Protein AF-A0A4R5AZK0-F1 (afdb_monomer)

Structure (mmCIF, N/CA/C/O backbone):
data_AF-A0A4R5AZK0-F1
#
_entry.id   AF-A0A4R5AZK0-F1
#
loop_
_atom_site.group_PDB
_atom_site.id
_atom_site.type_symbol
_atom_site.label_atom_id
_atom_site.label_alt_id
_atom_site.label_comp_id
_atom_site.label_asym_id
_atom_site.label_entity_id
_atom_site.label_seq_id
_atom_site.pdbx_PDB_ins_code
_atom_site.Cartn_x
_atom_site.Cartn_y
_atom_site.Cartn_z
_atom_site.occupancy
_atom_site.B_iso_or_equiv
_atom_site.auth_seq_id
_atom_site.auth_comp_id
_atom_site.auth_asym_id
_atom_site.auth_atom_id
_atom_site.pdbx_PDB_model_num
ATOM 1 N N . MET A 1 1 ? -2.141 21.010 14.449 1.00 51.16 1 MET A N 1
ATOM 2 C CA . MET A 1 1 ? -3.439 20.486 13.967 1.00 51.16 1 MET A CA 1
ATOM 3 C C . MET A 1 1 ? -3.299 18.981 13.951 1.00 51.16 1 MET A C 1
ATOM 5 O O . MET A 1 1 ? -2.245 18.539 13.525 1.00 51.16 1 MET A O 1
ATOM 9 N N . ALA A 1 2 ? -4.278 18.225 14.452 1.00 62.31 2 ALA A N 1
ATOM 10 C CA . ALA A 1 2 ? -4.243 16.773 14.290 1.00 62.31 2 ALA A CA 1
ATOM 11 C C . ALA A 1 2 ? -4.367 16.468 12.795 1.00 62.31 2 ALA A C 1
ATOM 13 O O . ALA A 1 2 ? -5.303 16.953 12.153 1.00 62.31 2 ALA A O 1
ATOM 14 N N . THR A 1 3 ? -3.393 15.762 12.239 1.00 82.00 3 THR A N 1
ATOM 15 C CA . THR A 1 3 ? -3.417 15.352 10.841 1.00 82.00 3 THR A CA 1
ATOM 16 C C . THR A 1 3 ? -4.199 14.059 10.705 1.00 82.00 3 THR A C 1
ATOM 18 O O . THR A 1 3 ? -4.274 13.239 11.622 1.00 82.00 3 THR A O 1
ATOM 21 N N . THR A 1 4 ? -4.888 13.933 9.578 1.00 89.31 4 THR A N 1
ATOM 22 C CA . THR A 1 4 ? -5.738 12.784 9.285 1.00 89.31 4 THR A CA 1
ATOM 23 C C . THR A 1 4 ? -5.236 12.089 8.039 1.00 89.31 4 THR A C 1
ATOM 25 O O . THR A 1 4 ? -4.885 12.765 7.073 1.00 89.31 4 THR A O 1
ATOM 28 N N . ALA A 1 5 ? -5.288 10.765 8.039 1.00 90.38 5 ALA A N 1
ATOM 29 C CA . ALA A 1 5 ? -4.928 9.925 6.910 1.00 90.38 5 ALA A CA 1
ATOM 30 C C . ALA A 1 5 ? -6.137 9.113 6.414 1.00 90.38 5 ALA A C 1
ATOM 32 O O . ALA A 1 5 ? -7.093 8.896 7.175 1.00 90.38 5 ALA A O 1
ATOM 33 N N . PRO A 1 6 ? -6.110 8.640 5.155 1.00 94.44 6 PRO A N 1
ATOM 34 C CA . PRO A 1 6 ? -7.103 7.708 4.638 1.00 9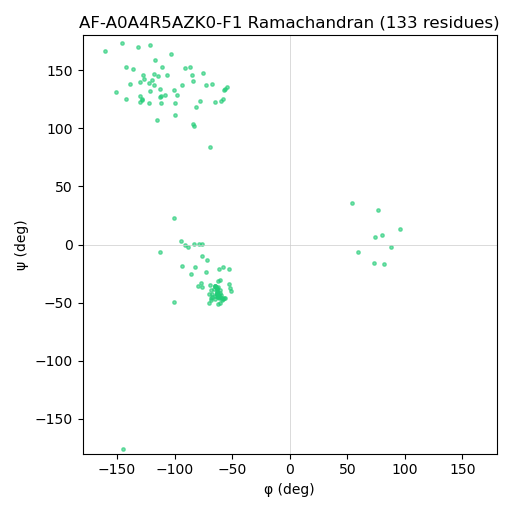4.44 6 PRO A CA 1
ATOM 35 C C . PRO A 1 6 ? -7.170 6.425 5.479 1.00 94.44 6 PRO A C 1
ATOM 37 O O . PRO A 1 6 ? -6.145 5.816 5.793 1.00 94.44 6 PRO A O 1
ATOM 40 N N . TYR A 1 7 ? -8.387 6.005 5.822 1.00 95.44 7 TYR A N 1
ATOM 41 C CA . TYR A 1 7 ? -8.665 4.765 6.547 1.00 95.44 7 TYR A CA 1
ATOM 42 C C . TYR A 1 7 ? -9.715 3.942 5.798 1.00 95.44 7 TYR A C 1
ATOM 44 O O . TYR A 1 7 ? -10.802 4.446 5.502 1.00 95.44 7 TYR A O 1
ATOM 52 N N . TYR A 1 8 ? -9.389 2.686 5.499 1.00 96.56 8 TYR A N 1
ATOM 53 C CA . TYR A 1 8 ? -10.248 1.750 4.780 1.00 96.56 8 TYR A CA 1
ATOM 54 C C . TYR A 1 8 ? -10.710 0.615 5.696 1.00 96.56 8 TYR A C 1
ATOM 56 O O . TYR A 1 8 ? -9.891 -0.040 6.354 1.00 96.56 8 TYR A O 1
ATOM 64 N N . ALA A 1 9 ? -12.019 0.390 5.744 1.00 96.00 9 ALA A N 1
ATOM 65 C CA . ALA A 1 9 ? -12.628 -0.659 6.551 1.00 96.00 9 ALA A CA 1
ATOM 66 C C . ALA A 1 9 ? -13.924 -1.148 5.907 1.00 96.00 9 ALA A C 1
ATOM 68 O O . ALA A 1 9 ? -14.775 -0.332 5.552 1.00 96.00 9 ALA A O 1
ATOM 69 N N . ASP A 1 10 ? -14.077 -2.465 5.785 1.00 94.62 10 ASP A N 1
ATOM 70 C CA . ASP A 1 10 ? -15.305 -3.129 5.339 1.00 94.62 10 ASP A CA 1
ATOM 71 C C . ASP A 1 10 ? -15.823 -2.595 3.985 1.00 94.62 10 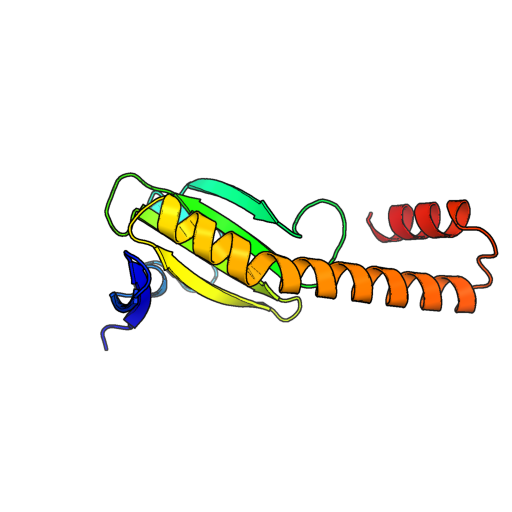ASP A C 1
ATOM 73 O O . ASP A 1 10 ? -17.026 -2.492 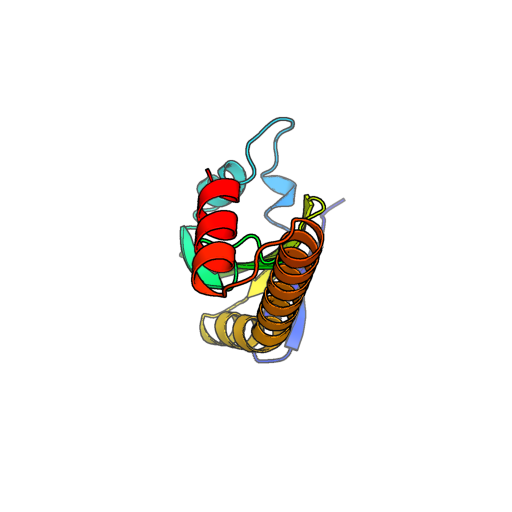3.744 1.00 94.62 10 ASP A O 1
ATOM 77 N N . GLY A 1 11 ? -14.904 -2.241 3.080 1.00 93.00 11 GLY A N 1
ATOM 78 C CA . GLY A 1 11 ? -15.237 -1.713 1.754 1.00 93.00 11 GLY A CA 1
ATOM 79 C C . GLY A 1 11 ? -15.438 -0.192 1.679 1.00 93.00 11 GLY A C 1
ATOM 80 O O . GLY A 1 11 ? -15.672 0.342 0.592 1.00 93.00 11 GLY A O 1
ATOM 81 N N . GLU A 1 12 ? -15.345 0.522 2.802 1.00 96.00 12 GLU A N 1
ATOM 82 C CA . GLU A 1 12 ? -15.648 1.951 2.892 1.00 96.00 12 GLU A CA 1
ATOM 83 C C . GLU A 1 12 ? -14.419 2.803 3.228 1.00 96.00 12 GLU A C 1
ATOM 85 O O . GLU A 1 12 ? -13.529 2.417 3.989 1.00 96.00 12 GLU A O 1
ATOM 90 N N . TRP A 1 13 ? -14.388 4.008 2.654 1.00 96.38 13 TRP A N 1
ATOM 91 C CA . TRP A 1 13 ? -13.363 5.011 2.923 1.00 96.38 13 TRP A CA 1
ATOM 92 C C . TRP A 1 13 ? -13.806 5.970 4.021 1.00 96.38 13 TRP A C 1
ATOM 94 O O . TRP A 1 13 ? -14.918 6.495 4.013 1.00 96.38 13 TRP A O 1
ATOM 104 N N . SER A 1 14 ? -12.883 6.270 4.922 1.00 95.81 14 SER A N 1
ATOM 105 C CA . SER A 1 14 ? -13.032 7.276 5.966 1.00 95.81 14 SER A CA 1
ATOM 106 C C . SER A 1 14 ? -11.690 7.966 6.222 1.00 95.81 14 SER A C 1
ATOM 108 O O . SER A 1 14 ? -10.699 7.720 5.529 1.00 95.81 14 SER A O 1
ATOM 110 N N . SER A 1 15 ? -11.654 8.856 7.210 1.00 93.19 15 SER A N 1
ATOM 111 C CA . SER A 1 15 ? -10.423 9.505 7.658 1.00 93.19 15 SER A CA 1
ATOM 112 C C . SER A 1 15 ? -10.198 9.199 9.133 1.00 93.19 15 SER A C 1
ATOM 114 O O . SER A 1 15 ? -11.113 9.336 9.946 1.00 93.19 15 SER A O 1
ATOM 116 N N . GLY A 1 16 ? -8.980 8.785 9.470 1.00 88.06 16 GLY A N 1
ATOM 117 C CA . GLY A 1 16 ? -8.543 8.510 10.838 1.00 88.06 16 GLY A CA 1
ATOM 118 C C . GLY A 1 16 ? -7.345 9.377 11.227 1.00 88.06 16 GLY A C 1
ATOM 119 O O . GLY A 1 16 ? -6.792 10.058 10.365 1.00 88.06 16 GLY A O 1
ATOM 120 N N . PRO A 1 17 ? -6.932 9.375 12.505 1.00 87.00 17 PRO A N 1
ATOM 121 C CA . PRO A 1 17 ? -5.696 10.028 12.931 1.00 87.00 17 PRO A CA 1
ATOM 122 C C . PRO A 1 17 ? -4.496 9.495 12.144 1.00 87.00 17 PRO A C 1
ATOM 124 O O . PRO A 1 17 ? -4.353 8.279 11.997 1.00 87.00 17 PRO A O 1
ATOM 127 N N . ASP A 1 18 ? -3.641 10.389 11.654 1.00 87.81 18 ASP A N 1
ATOM 128 C CA . ASP A 1 18 ? -2.401 9.988 11.003 1.00 87.81 18 ASP A CA 1
ATOM 129 C C . ASP A 1 18 ? -1.302 9.728 12.035 1.00 87.81 18 ASP A C 1
ATOM 131 O O . ASP A 1 18 ? -0.682 10.646 12.567 1.00 87.81 18 ASP A O 1
ATOM 135 N N . LEU A 1 19 ? -1.055 8.449 12.306 1.00 84.75 19 LEU A N 1
ATOM 136 C CA . LEU A 1 19 ? -0.057 8.024 13.283 1.00 84.75 19 LEU A CA 1
ATOM 137 C C . LEU A 1 19 ? 1.379 8.218 12.804 1.00 84.75 19 LEU A C 1
ATOM 139 O O . LEU A 1 19 ? 2.279 8.285 13.639 1.00 84.75 19 LEU A O 1
ATOM 143 N N . LEU A 1 20 ? 1.602 8.273 11.488 1.00 80.50 20 LEU A N 1
ATOM 144 C CA . LEU A 1 20 ? 2.936 8.429 10.933 1.00 80.50 20 LEU A CA 1
ATOM 145 C C . LEU A 1 20 ? 3.440 9.828 11.231 1.00 80.50 20 LEU A C 1
ATOM 147 O O . LEU A 1 20 ? 4.512 9.937 11.814 1.00 80.50 20 LEU A O 1
ATOM 151 N N . MET A 1 21 ? 2.656 10.873 10.941 1.00 72.25 21 MET A N 1
ATOM 152 C CA . MET A 1 21 ? 3.031 12.270 11.208 1.00 72.25 21 MET A CA 1
ATOM 153 C C . MET A 1 21 ? 3.462 12.547 12.652 1.00 72.25 21 MET A C 1
ATOM 155 O O . MET A 1 21 ? 4.377 13.337 12.857 1.00 72.25 21 MET A O 1
ATOM 159 N N . ASP A 1 22 ? 2.868 11.870 13.634 1.00 62.50 22 ASP A N 1
ATOM 160 C CA . ASP A 1 22 ? 3.246 12.012 15.047 1.00 62.50 22 ASP A CA 1
ATOM 161 C C . ASP A 1 22 ? 4.563 11.289 15.407 1.00 62.50 22 ASP A C 1
ATOM 163 O O . ASP A 1 22 ? 5.083 11.449 16.511 1.00 62.50 22 ASP A O 1
ATOM 167 N N . SER A 1 23 ? 5.098 10.473 14.495 1.00 60.28 23 SER A N 1
ATOM 168 C CA . SER A 1 23 ? 6.281 9.627 14.698 1.00 60.28 23 SER A CA 1
ATOM 169 C C . SER A 1 23 ? 7.507 10.020 13.865 1.00 60.28 23 SER A C 1
ATOM 171 O O . SER A 1 23 ? 8.576 9.445 14.090 1.00 60.28 23 SER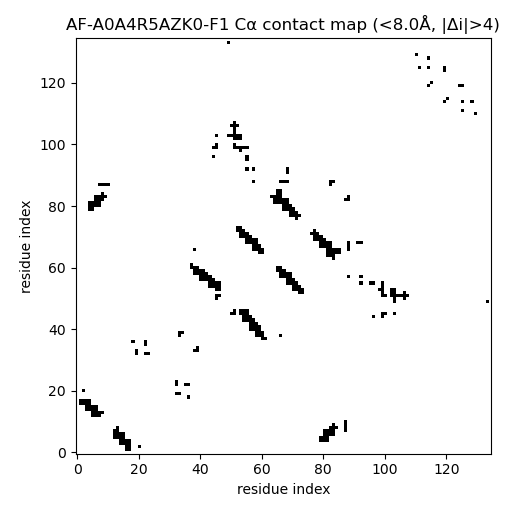 A O 1
ATOM 173 N N . TRP A 1 24 ? 7.371 10.991 12.952 1.00 61.62 24 TRP A N 1
ATOM 174 C CA . TRP A 1 24 ? 8.488 11.556 12.187 1.00 61.62 24 TRP A CA 1
ATOM 175 C C . TRP A 1 24 ? 9.280 12.550 13.041 1.00 61.62 24 TRP A C 1
ATOM 177 O O . TRP A 1 24 ? 8.732 13.539 13.529 1.00 61.62 24 TRP A O 1
ATOM 187 N N . GLU A 1 25 ? 10.583 12.312 13.176 1.00 59.91 25 GLU A N 1
ATOM 188 C CA . GLU A 1 25 ? 11.547 13.320 13.622 1.00 59.91 25 GLU A CA 1
ATOM 189 C C . GLU A 1 25 ? 12.383 13.776 12.414 1.00 59.91 25 GLU A C 1
ATOM 191 O O . GLU A 1 25 ? 12.647 12.995 11.496 1.00 59.91 25 GLU A O 1
ATOM 196 N N . ASP A 1 26 ? 12.777 15.053 12.385 1.00 52.12 26 ASP A N 1
ATOM 197 C CA . ASP A 1 26 ? 13.555 15.611 11.273 1.00 52.12 26 ASP A CA 1
ATOM 198 C C . ASP A 1 26 ? 14.895 14.868 11.106 1.00 52.12 26 ASP A C 1
ATOM 200 O O . ASP A 1 26 ? 15.725 14.843 12.018 1.00 52.12 26 ASP A O 1
ATOM 204 N N . GLY A 1 27 ? 15.139 14.328 9.906 1.00 54.03 27 GLY A N 1
ATOM 205 C CA . GLY A 1 27 ? 16.415 13.707 9.522 1.00 54.03 27 GLY A CA 1
ATOM 206 C C . GLY A 1 27 ? 16.494 12.186 9.679 1.00 54.03 27 GLY A C 1
ATOM 207 O O . GLY A 1 27 ? 17.595 11.638 9.610 1.00 54.03 27 GLY A O 1
ATOM 208 N N . GLU A 1 28 ? 15.369 11.503 9.884 1.00 57.16 28 GLU A N 1
ATOM 209 C CA . GLU A 1 28 ? 15.330 10.046 10.029 1.00 57.16 28 GLU A CA 1
ATOM 210 C C . GLU A 1 28 ? 15.121 9.289 8.715 1.00 57.16 28 GLU A C 1
ATOM 212 O O . GLU A 1 28 ? 14.500 9.784 7.780 1.00 57.16 28 GLU A O 1
ATOM 217 N N . GLU A 1 29 ? 15.634 8.055 8.668 1.00 58.59 29 GLU A N 1
ATOM 218 C CA . GLU A 1 29 ? 15.318 7.101 7.604 1.00 58.59 29 GLU A CA 1
ATOM 219 C C . GLU A 1 29 ? 13.843 6.672 7.692 1.00 58.59 29 GLU A C 1
ATOM 221 O O . GLU A 1 29 ? 13.352 6.349 8.778 1.00 58.59 29 GLU A O 1
ATOM 226 N N . ASP A 1 30 ? 13.166 6.574 6.542 1.00 61.62 30 ASP A N 1
ATOM 227 C CA . ASP A 1 30 ? 11.721 6.297 6.399 1.00 61.62 30 ASP A CA 1
ATOM 228 C C . ASP A 1 30 ? 11.223 5.037 7.149 1.00 61.62 30 ASP A C 1
ATOM 230 O O . ASP A 1 30 ? 10.040 4.905 7.466 1.00 61.62 30 ASP A O 1
ATOM 234 N N . ALA A 1 31 ? 12.116 4.097 7.480 1.00 60.78 31 ALA A N 1
ATOM 235 C CA . ALA A 1 31 ? 11.787 2.872 8.212 1.00 60.78 31 ALA A CA 1
ATOM 236 C C . ALA A 1 31 ? 11.701 3.047 9.746 1.00 60.78 31 ALA A C 1
ATOM 238 O O . ALA A 1 31 ? 11.097 2.209 10.428 1.00 60.78 31 ALA A O 1
ATOM 239 N N . ALA A 1 32 ? 12.292 4.104 10.313 1.00 67.31 32 ALA A N 1
ATOM 240 C CA . ALA A 1 32 ? 12.335 4.324 11.761 1.00 67.31 32 ALA A CA 1
ATOM 241 C C . ALA A 1 32 ? 10.950 4.618 12.387 1.00 67.31 32 ALA A C 1
ATOM 243 O O . ALA A 1 32 ? 10.631 4.004 13.416 1.00 67.31 32 ALA A O 1
ATOM 244 N N . PRO A 1 33 ? 10.078 5.447 11.775 1.00 77.31 33 PRO A N 1
ATOM 245 C CA . PRO A 1 33 ? 8.735 5.722 12.295 1.00 77.31 33 PRO A CA 1
ATOM 246 C C . PRO A 1 33 ? 7.845 4.467 12.359 1.00 77.31 33 PRO A C 1
ATOM 248 O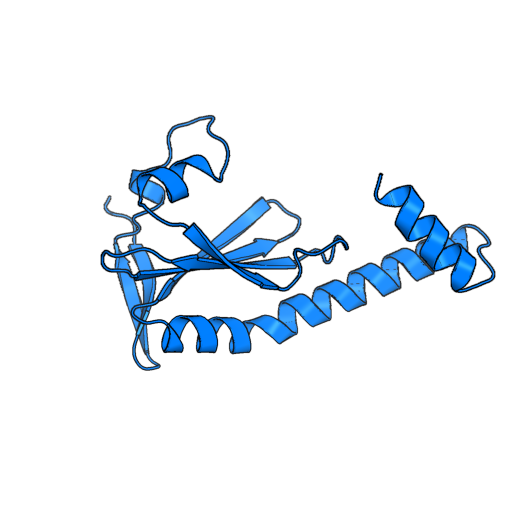 O . PRO A 1 33 ? 7.194 4.195 13.373 1.00 77.31 33 PRO A O 1
ATOM 251 N N . LEU A 1 34 ? 7.887 3.627 11.318 1.00 84.38 34 LEU A N 1
ATOM 252 C CA . LEU A 1 34 ? 7.128 2.372 11.248 1.00 84.38 34 LEU A CA 1
ATOM 253 C C . LEU A 1 34 ? 7.514 1.402 12.370 1.00 84.38 34 LEU A C 1
ATOM 255 O O . LEU A 1 34 ? 6.641 0.843 13.040 1.00 84.38 34 LEU A O 1
ATOM 259 N N . GLY A 1 35 ? 8.817 1.247 12.621 1.00 83.31 35 GLY A N 1
ATOM 260 C CA . GLY A 1 35 ? 9.327 0.396 13.694 1.00 83.31 35 GLY A CA 1
ATOM 261 C C . GLY A 1 35 ? 8.854 0.838 15.083 1.00 83.31 35 GLY A C 1
ATOM 262 O O . GLY A 1 35 ? 8.436 -0.005 15.880 1.00 83.31 35 GLY A O 1
ATOM 263 N N . ARG A 1 36 ? 8.844 2.149 15.367 1.00 85.38 36 ARG A N 1
ATOM 264 C CA . ARG A 1 36 ? 8.342 2.700 16.646 1.00 85.38 36 ARG A CA 1
ATOM 265 C C . ARG A 1 36 ? 6.860 2.442 16.857 1.00 85.38 36 ARG A C 1
ATOM 267 O O . ARG A 1 36 ? 6.437 2.146 17.971 1.00 85.38 36 ARG A O 1
ATOM 274 N N . LEU A 1 37 ? 6.081 2.525 15.783 1.00 88.00 37 LEU A N 1
ATOM 275 C CA . LEU A 1 37 ? 4.646 2.258 15.793 1.00 88.00 37 LEU A CA 1
ATOM 276 C C . LEU A 1 37 ? 4.305 0.759 15.847 1.00 88.00 37 LEU A C 1
ATOM 278 O O . LEU A 1 37 ? 3.120 0.414 15.848 1.00 88.00 37 LEU A O 1
ATOM 282 N N . GLY A 1 38 ? 5.316 -0.119 15.889 1.00 91.19 38 GLY A N 1
ATOM 283 C CA . GLY A 1 38 ? 5.163 -1.572 15.971 1.00 91.19 38 GLY A CA 1
ATOM 284 C C . GLY A 1 38 ? 4.856 -2.246 14.634 1.00 91.19 38 GLY A C 1
ATOM 285 O O . GLY A 1 38 ? 4.568 -3.445 14.611 1.00 91.19 38 GLY A O 1
ATOM 286 N N . TYR A 1 39 ? 4.916 -1.504 13.528 1.00 92.06 39 TYR A N 1
ATOM 287 C CA . TYR A 1 39 ? 4.664 -2.039 12.199 1.00 92.06 39 TYR A CA 1
ATOM 288 C C . TYR A 1 39 ? 5.816 -2.922 11.724 1.00 92.06 39 TYR A C 1
ATOM 290 O O . TYR A 1 39 ? 6.996 -2.603 11.864 1.00 92.06 39 TYR A O 1
ATOM 298 N N . LYS A 1 40 ? 5.453 -4.055 11.127 1.00 92.44 40 LYS A N 1
ATOM 299 C CA . LYS A 1 40 ? 6.366 -5.003 10.488 1.00 92.44 40 LYS A CA 1
ATOM 300 C C . LYS A 1 40 ? 5.912 -5.264 9.067 1.00 92.44 40 LYS A C 1
ATOM 302 O O . LYS A 1 40 ? 4.709 -5.373 8.825 1.00 92.44 40 LYS A O 1
ATOM 307 N N . LEU A 1 41 ? 6.869 -5.402 8.152 1.00 91.62 41 LEU A N 1
ATOM 308 C CA . LEU A 1 41 ? 6.570 -5.725 6.763 1.00 91.62 41 LEU A CA 1
ATOM 309 C C . LEU A 1 41 ? 5.799 -7.049 6.688 1.00 91.62 41 LEU A C 1
ATOM 311 O O . LEU A 1 41 ? 6.239 -8.069 7.219 1.00 91.62 41 LEU A O 1
ATOM 315 N N . PHE A 1 42 ? 4.640 -7.008 6.044 1.00 91.50 42 PHE A N 1
ATOM 316 C CA . PHE A 1 42 ? 3.763 -8.148 5.816 1.00 91.50 42 PHE A CA 1
ATOM 317 C C . PHE A 1 42 ? 3.932 -8.689 4.394 1.00 91.50 42 PHE A C 1
ATOM 319 O O . PHE A 1 42 ? 4.127 -9.890 4.215 1.00 91.50 42 PHE A O 1
ATOM 326 N N . THR A 1 43 ? 3.886 -7.822 3.377 1.00 89.88 43 THR A N 1
ATOM 327 C CA . THR A 1 43 ? 4.095 -8.212 1.972 1.00 89.88 43 THR A CA 1
ATOM 328 C C . THR A 1 43 ? 4.453 -7.013 1.087 1.00 89.88 43 THR A C 1
ATOM 330 O O . THR A 1 43 ? 4.285 -5.871 1.512 1.00 89.88 43 THR A O 1
ATOM 333 N N . THR A 1 44 ? 4.929 -7.263 -0.136 1.00 88.25 44 THR A N 1
ATOM 334 C CA . THR A 1 44 ? 5.287 -6.231 -1.123 1.00 88.25 44 THR A CA 1
ATOM 335 C C . THR A 1 44 ? 4.909 -6.631 -2.553 1.00 88.25 44 THR A C 1
ATOM 337 O O . THR A 1 44 ? 4.883 -7.811 -2.902 1.00 88.25 44 THR A O 1
ATOM 340 N N . ILE A 1 45 ? 4.659 -5.633 -3.403 1.00 83.75 45 ILE A N 1
ATOM 341 C CA . ILE A 1 45 ? 4.553 -5.739 -4.866 1.00 83.75 45 ILE A CA 1
ATOM 342 C C . ILE A 1 45 ? 5.439 -4.649 -5.484 1.00 83.75 45 ILE A C 1
ATOM 344 O O . ILE A 1 45 ? 5.483 -3.535 -4.979 1.00 83.75 45 ILE A O 1
ATOM 348 N N . GLY A 1 46 ? 6.150 -4.955 -6.573 1.00 73.31 46 GLY A N 1
ATOM 349 C CA . GLY A 1 46 ? 6.935 -3.967 -7.337 1.00 73.31 46 GLY A CA 1
ATOM 350 C C . GLY A 1 46 ? 8.329 -3.645 -6.776 1.00 73.31 46 GLY A C 1
ATOM 351 O O . GLY A 1 46 ? 9.177 -3.177 -7.525 1.00 73.31 46 GLY A O 1
ATOM 352 N N . TYR A 1 47 ? 8.599 -3.979 -5.509 1.00 63.47 47 TYR A N 1
ATOM 353 C CA . TYR A 1 47 ? 9.883 -3.741 -4.824 1.00 63.47 47 TYR A CA 1
ATOM 354 C C . TYR A 1 47 ? 10.979 -4.789 -5.066 1.00 63.47 47 TYR A C 1
ATOM 356 O O . TYR A 1 47 ? 12.052 -4.699 -4.473 1.00 63.47 47 TYR A O 1
ATOM 364 N N . VAL A 1 48 ? 10.713 -5.822 -5.866 1.00 53.75 48 VAL A N 1
ATOM 365 C CA . VAL A 1 48 ? 11.628 -6.962 -6.008 1.00 53.75 48 VAL A CA 1
ATOM 366 C C . VAL A 1 48 ? 12.451 -6.799 -7.283 1.00 53.75 48 VAL A C 1
ATOM 368 O O . VAL A 1 48 ? 11.908 -6.887 -8.382 1.00 53.75 48 VAL A O 1
ATOM 371 N N . ASP A 1 49 ? 13.750 -6.555 -7.103 1.00 51.53 49 ASP A N 1
ATOM 372 C CA . ASP A 1 49 ? 14.850 -6.661 -8.077 1.00 51.53 49 ASP A CA 1
ATOM 373 C C . ASP A 1 49 ? 14.787 -5.804 -9.354 1.00 51.53 49 ASP A C 1
ATOM 375 O O . ASP A 1 49 ? 15.762 -5.766 -10.096 1.00 51.53 49 ASP A O 1
ATOM 379 N N . VAL A 1 50 ? 13.692 -5.090 -9.621 1.00 54.06 50 VAL A N 1
ATOM 380 C CA . VAL A 1 50 ? 13.540 -4.225 -10.798 1.00 54.06 50 VAL A CA 1
ATOM 381 C C . VAL A 1 50 ? 13.043 -2.853 -10.340 1.00 54.06 50 VAL A C 1
ATOM 383 O O . VAL A 1 50 ? 12.024 -2.792 -9.652 1.00 54.06 50 VAL A O 1
ATOM 386 N N . PRO A 1 51 ? 13.696 -1.739 -10.721 1.00 59.72 51 PRO A N 1
ATOM 387 C CA . PRO A 1 51 ? 13.167 -0.399 -10.491 1.00 59.72 51 PRO A CA 1
ATOM 388 C C . PRO A 1 51 ? 11.937 -0.191 -11.383 1.00 59.72 51 PRO A C 1
ATOM 390 O O . PRO A 1 51 ? 11.997 0.316 -12.502 1.00 59.72 51 PRO A O 1
ATOM 393 N N . THR A 1 52 ? 10.790 -0.652 -10.894 1.00 62.19 52 THR A N 1
ATOM 394 C CA . THR A 1 52 ? 9.500 -0.567 -11.586 1.00 62.19 52 THR A CA 1
ATOM 395 C C . THR A 1 52 ? 8.869 0.820 -11.465 1.00 62.19 52 THR A C 1
ATOM 397 O O . THR A 1 52 ? 7.779 1.033 -11.976 1.00 62.19 52 THR A O 1
ATOM 400 N N . GLY A 1 53 ? 9.528 1.766 -10.788 1.00 67.38 53 GLY A N 1
ATOM 401 C CA . GLY A 1 53 ? 9.048 3.133 -10.575 1.00 67.38 53 GLY A CA 1
ATOM 402 C C . GLY A 1 53 ? 7.899 3.257 -9.565 1.00 67.38 53 GLY A C 1
ATOM 403 O O . GLY A 1 53 ? 7.650 4.360 -9.083 1.00 67.38 53 GLY A O 1
ATOM 404 N N . VAL A 1 54 ? 7.223 2.153 -9.212 1.00 79.94 54 VAL A N 1
ATOM 405 C CA . VAL A 1 54 ? 6.165 2.106 -8.193 1.00 79.94 54 VAL A CA 1
ATOM 406 C C . VAL A 1 54 ? 6.254 0.816 -7.380 1.00 79.94 54 VAL A C 1
ATOM 408 O O . VAL A 1 54 ? 6.182 -0.282 -7.931 1.00 79.94 54 VAL A O 1
ATOM 411 N N . GLY A 1 55 ? 6.329 0.949 -6.060 1.00 85.12 55 GLY A N 1
ATOM 412 C CA . GLY A 1 55 ? 6.247 -0.162 -5.121 1.00 85.12 55 GLY A CA 1
ATOM 413 C C . GLY A 1 55 ? 5.041 -0.024 -4.195 1.00 85.12 55 GLY A C 1
ATOM 414 O O . GLY A 1 55 ? 4.636 1.081 -3.843 1.00 85.12 55 GLY A O 1
ATOM 415 N N . ILE A 1 56 ? 4.450 -1.156 -3.810 1.00 88.38 56 ILE A N 1
ATOM 416 C CA . ILE A 1 56 ? 3.383 -1.217 -2.805 1.00 88.38 56 ILE A CA 1
ATOM 417 C C . ILE A 1 56 ? 3.823 -2.140 -1.674 1.00 88.38 56 ILE A C 1
ATOM 419 O O . ILE A 1 56 ? 4.141 -3.305 -1.917 1.00 88.38 56 ILE A O 1
ATOM 423 N N . ALA A 1 57 ? 3.876 -1.626 -0.451 1.00 90.06 57 ALA A N 1
ATOM 424 C CA . ALA A 1 57 ? 4.267 -2.364 0.739 1.00 90.06 57 ALA A CA 1
ATOM 425 C C . ALA A 1 57 ? 3.093 -2.401 1.710 1.00 90.06 57 ALA A C 1
ATOM 427 O O . ALA A 1 57 ? 2.393 -1.415 1.915 1.00 90.06 57 ALA A O 1
ATOM 428 N N . VAL A 1 58 ? 2.856 -3.561 2.309 1.00 92.81 58 VAL A N 1
ATOM 429 C CA . VAL A 1 58 ? 1.862 -3.717 3.366 1.00 92.81 58 VAL A CA 1
ATOM 430 C C . VAL A 1 58 ? 2.609 -4.015 4.644 1.00 92.81 58 VAL A C 1
ATOM 432 O O . VAL A 1 58 ? 3.389 -4.965 4.702 1.00 92.81 58 VAL A O 1
ATOM 435 N N . TYR A 1 59 ? 2.333 -3.237 5.677 1.00 94.19 59 TYR A N 1
ATOM 436 C CA . TYR A 1 59 ? 2.832 -3.433 7.024 1.00 94.19 59 TYR A CA 1
ATOM 437 C C . TYR A 1 59 ? 1.689 -3.837 7.949 1.00 94.19 59 TYR A C 1
ATOM 439 O O . TYR A 1 59 ? 0.529 -3.499 7.716 1.00 94.19 59 TYR A O 1
ATOM 447 N N . SER A 1 60 ? 2.016 -4.562 9.015 1.00 95.75 60 SER A N 1
ATOM 448 C CA . SER A 1 60 ? 1.054 -5.013 10.021 1.00 95.75 60 SER A CA 1
ATOM 449 C C . SER A 1 60 ? 1.572 -4.826 11.445 1.00 95.75 60 SER A C 1
ATOM 451 O O . SER A 1 60 ? 2.781 -4.879 11.675 1.00 95.75 60 SER A O 1
ATOM 453 N N . ARG A 1 61 ? 0.658 -4.629 12.398 1.00 94.88 61 ARG A N 1
ATOM 454 C CA . ARG A 1 61 ? 0.931 -4.568 13.843 1.00 94.88 61 ARG A CA 1
ATOM 455 C C . ARG A 1 61 ? -0.225 -5.152 14.667 1.00 94.88 61 ARG A C 1
ATOM 457 O O . ARG A 1 61 ? -1.273 -5.501 14.123 1.00 94.88 61 ARG A O 1
ATOM 464 N N . SER A 1 62 ? -0.042 -5.274 15.983 1.00 91.56 62 SER A N 1
ATOM 465 C CA . SER A 1 62 ? -1.052 -5.816 16.907 1.00 91.56 62 SER A CA 1
ATOM 466 C C . SER A 1 62 ? -2.187 -4.836 17.226 1.00 91.56 62 SER A C 1
ATOM 468 O O . SER A 1 62 ? -3.342 -5.248 17.375 1.00 91.56 62 SER A O 1
ATOM 470 N N . GLU A 1 63 ? -1.875 -3.548 17.332 1.00 90.62 63 GLU A N 1
ATOM 471 C CA . GLU A 1 63 ? -2.800 -2.479 17.711 1.00 90.62 63 GLU A CA 1
ATOM 472 C C . GLU A 1 63 ? -3.560 -1.930 16.497 1.00 90.62 63 GLU A C 1
ATOM 474 O O . GLU A 1 63 ? -3.067 -1.961 15.377 1.00 90.62 63 GLU A O 1
ATOM 479 N N . ALA A 1 64 ? -4.767 -1.395 16.698 1.00 86.44 64 ALA A N 1
ATOM 480 C CA . ALA A 1 64 ? -5.498 -0.706 15.630 1.00 86.44 64 ALA A CA 1
ATOM 481 C C . ALA A 1 64 ? -4.913 0.699 15.360 1.00 86.44 64 ALA A C 1
ATOM 483 O O . ALA A 1 64 ? -4.456 1.338 16.311 1.00 86.44 64 ALA A O 1
ATOM 484 N N . PRO A 1 65 ? -4.939 1.223 14.117 1.00 87.88 65 PRO A N 1
ATOM 485 C CA . PRO A 1 65 ? -5.097 0.510 12.842 1.00 87.88 65 PRO A CA 1
ATOM 486 C C . PRO A 1 65 ? -4.054 -0.602 12.688 1.00 87.88 65 PRO A C 1
ATOM 488 O O . PRO A 1 65 ? -2.893 -0.406 13.036 1.00 87.88 65 PRO A O 1
ATOM 491 N N . ARG A 1 66 ? -4.487 -1.782 12.226 1.00 93.12 66 ARG A N 1
ATOM 492 C CA . ARG A 1 66 ? -3.643 -2.989 12.217 1.00 93.12 66 ARG A CA 1
ATOM 493 C C . ARG A 1 66 ? -2.765 -3.098 10.988 1.00 93.12 66 ARG A C 1
ATOM 495 O O . ARG A 1 66 ? -1.739 -3.767 11.059 1.00 93.12 66 ARG A O 1
ATOM 502 N N . PHE A 1 67 ? -3.173 -2.482 9.886 1.00 95.62 67 PHE A N 1
ATOM 503 C CA . PHE A 1 67 ? -2.463 -2.539 8.621 1.00 95.62 67 PHE A CA 1
ATOM 504 C C . PHE A 1 67 ? -2.207 -1.136 8.088 1.00 95.62 67 PHE A C 1
ATOM 506 O O . PHE A 1 67 ? -3.025 -0.233 8.262 1.00 95.62 67 PHE A O 1
ATOM 513 N N . LEU A 1 68 ? -1.073 -0.986 7.419 1.00 94.38 68 LEU A N 1
ATOM 514 C CA . LEU A 1 68 ? -0.690 0.212 6.690 1.00 94.38 68 LEU A CA 1
ATOM 515 C C . LEU A 1 68 ? -0.245 -0.223 5.297 1.00 94.38 68 LEU A C 1
ATOM 517 O O . LEU A 1 68 ? 0.647 -1.059 5.166 1.00 94.38 68 LEU A O 1
ATOM 521 N N . VAL A 1 69 ? -0.892 0.317 4.276 1.00 93.31 69 VAL A N 1
ATOM 522 C CA . VAL A 1 69 ? -0.516 0.156 2.877 1.00 93.31 69 VAL A CA 1
ATOM 523 C C . VAL A 1 69 ? 0.241 1.405 2.472 1.00 93.31 69 VAL A C 1
ATOM 525 O O . VAL A 1 69 ? -0.273 2.512 2.580 1.00 93.31 69 VAL A O 1
ATOM 528 N N . GLU A 1 70 ? 1.464 1.210 2.025 1.00 90.19 70 GLU A N 1
ATOM 529 C CA . GLU A 1 70 ? 2.333 2.249 1.519 1.00 90.19 70 GLU A CA 1
ATOM 530 C C . GLU A 1 70 ? 2.469 2.086 0.007 1.00 90.19 70 GLU A C 1
ATOM 532 O O . GLU A 1 70 ? 2.772 0.993 -0.474 1.00 90.19 70 GLU A O 1
ATOM 537 N N . VAL A 1 71 ? 2.241 3.163 -0.739 1.00 87.38 71 VAL A N 1
ATOM 538 C CA . VAL A 1 71 ? 2.451 3.224 -2.186 1.00 87.38 71 VAL A CA 1
ATOM 539 C C . VAL A 1 71 ? 3.560 4.234 -2.450 1.00 87.38 71 VAL A C 1
ATOM 541 O O . VAL A 1 71 ? 3.338 5.437 -2.331 1.00 87.38 71 VAL A O 1
ATOM 544 N N . GLN A 1 72 ? 4.750 3.758 -2.815 1.00 82.19 72 GLN A N 1
ATOM 545 C CA . GLN A 1 72 ? 5.886 4.623 -3.136 1.00 82.19 72 GLN A CA 1
ATOM 546 C C . GLN A 1 72 ? 6.041 4.763 -4.644 1.00 82.19 72 GLN A C 1
ATOM 548 O O . GLN A 1 72 ? 6.044 3.769 -5.374 1.00 82.19 72 GLN A O 1
ATOM 553 N N . GLY A 1 73 ? 6.220 6.000 -5.098 1.00 73.31 73 GLY A N 1
ATOM 554 C CA . GLY A 1 73 ? 6.656 6.317 -6.454 1.00 73.31 73 GLY A CA 1
ATOM 555 C C . GLY A 1 73 ? 8.131 6.722 -6.521 1.00 73.31 73 GLY A C 1
ATOM 556 O O . GLY A 1 73 ? 8.738 7.125 -5.532 1.00 73.31 73 GLY A O 1
ATOM 557 N N . GLU A 1 74 ? 8.689 6.701 -7.730 1.00 64.38 74 GLU A N 1
ATOM 558 C CA . GLU A 1 74 ? 10.091 7.033 -8.039 1.00 64.38 74 GLU A CA 1
ATOM 559 C C . GLU A 1 74 ? 10.526 8.455 -7.619 1.00 64.38 74 GLU A C 1
ATOM 561 O O . GLU A 1 74 ? 11.714 8.727 -7.481 1.00 64.38 74 GLU A O 1
ATOM 566 N N . GLN A 1 75 ? 9.578 9.375 -7.394 1.00 60.09 75 GLN A N 1
ATOM 567 C CA . GLN A 1 75 ? 9.856 10.778 -7.042 1.00 60.09 75 GLN A CA 1
ATOM 568 C C . GLN A 1 75 ? 9.719 11.096 -5.543 1.00 60.09 75 GLN A C 1
ATOM 570 O O . GLN A 1 75 ? 9.504 12.249 -5.175 1.00 60.09 75 GLN A O 1
ATOM 575 N N . GLY A 1 76 ? 9.830 10.091 -4.670 1.00 52.97 76 GLY A N 1
ATOM 576 C CA . GLY A 1 76 ? 9.875 10.300 -3.215 1.00 52.97 76 GLY A CA 1
ATOM 577 C C . GLY A 1 76 ? 8.532 10.663 -2.573 1.00 52.97 76 GLY A C 1
ATOM 578 O O . GLY A 1 76 ? 8.481 10.959 -1.384 1.00 52.97 76 GLY A O 1
ATOM 579 N N . GLY A 1 77 ? 7.438 10.627 -3.338 1.00 59.12 77 GLY A N 1
ATOM 580 C CA . GLY A 1 77 ? 6.086 10.653 -2.793 1.00 59.12 77 GLY A CA 1
ATOM 581 C C . GLY A 1 77 ? 5.686 9.252 -2.346 1.00 59.12 77 GLY A C 1
ATOM 582 O O . GLY A 1 77 ? 5.621 8.343 -3.177 1.00 59.12 77 GLY A O 1
ATOM 583 N N . SER A 1 78 ? 5.423 9.100 -1.051 1.00 71.00 78 SER A N 1
ATOM 584 C CA . SER A 1 78 ? 4.808 7.907 -0.484 1.00 71.00 78 SER A CA 1
ATOM 585 C C . SER A 1 78 ? 3.410 8.263 0.007 1.00 71.00 78 SER A C 1
ATOM 587 O O . SER A 1 78 ? 3.250 9.198 0.793 1.00 71.00 78 SER A O 1
ATOM 589 N N . GLU A 1 79 ? 2.391 7.580 -0.508 1.00 81.00 79 GLU A N 1
ATOM 590 C CA . GLU A 1 79 ? 1.029 7.689 0.012 1.00 81.00 79 GLU A CA 1
ATOM 591 C C . GLU A 1 79 ? 0.771 6.525 0.967 1.00 81.00 79 GLU A C 1
ATOM 593 O O . GLU A 1 79 ? 0.995 5.360 0.623 1.00 81.00 79 GLU A O 1
ATOM 598 N N . HIS A 1 80 ? 0.288 6.838 2.170 1.00 88.88 80 HIS A N 1
ATOM 599 C CA . HIS A 1 80 ? -0.013 5.844 3.194 1.00 88.88 80 HIS A CA 1
ATOM 600 C C . HIS A 1 80 ? -1.512 5.757 3.449 1.00 88.88 80 HIS A C 1
ATOM 602 O O . HIS A 1 80 ? -2.202 6.761 3.628 1.00 88.88 80 HIS A O 1
ATOM 608 N N . ILE A 1 81 ? -2.013 4.528 3.506 1.00 93.56 81 ILE A N 1
ATOM 609 C CA . ILE A 1 81 ? -3.420 4.210 3.717 1.00 93.56 81 ILE A CA 1
ATOM 610 C C . ILE A 1 81 ? -3.511 3.206 4.858 1.00 93.56 81 ILE A C 1
ATOM 612 O O . ILE A 1 81 ? -2.923 2.127 4.803 1.00 93.56 81 ILE A O 1
ATOM 616 N N . TYR A 1 82 ? -4.281 3.524 5.891 1.00 95.56 82 TYR A N 1
ATOM 617 C CA . TYR A 1 82 ? -4.523 2.590 6.983 1.00 95.56 82 TYR A CA 1
ATOM 618 C C . TYR A 1 82 ? -5.669 1.636 6.633 1.00 95.56 82 TYR A C 1
ATOM 620 O O . TYR A 1 82 ? -6.688 2.050 6.084 1.00 95.56 82 TYR A O 1
ATOM 628 N N . ALA A 1 83 ? -5.528 0.365 7.003 1.00 95.94 83 ALA A N 1
ATOM 629 C CA . ALA A 1 83 ? -6.562 -0.657 6.863 1.00 95.94 83 ALA A CA 1
ATOM 630 C C . ALA A 1 83 ? -6.905 -1.283 8.223 1.00 95.94 83 ALA A C 1
ATOM 632 O O . ALA A 1 83 ? -6.026 -1.564 9.053 1.00 95.94 83 ALA A O 1
ATOM 633 N N . ALA A 1 84 ? -8.198 -1.510 8.457 1.00 93.56 84 ALA A N 1
ATOM 634 C CA . ALA A 1 84 ? -8.699 -2.066 9.712 1.00 93.56 84 ALA A CA 1
ATOM 635 C C . ALA A 1 84 ? -8.279 -3.528 9.902 1.00 93.56 84 ALA A C 1
ATOM 637 O O . ALA A 1 84 ? -7.832 -3.927 10.985 1.00 93.56 84 ALA A O 1
ATOM 638 N N . GLN A 1 85 ? -8.428 -4.328 8.845 1.00 93.88 85 GLN A N 1
ATOM 639 C CA . GLN A 1 85 ? -8.226 -5.769 8.860 1.00 93.88 85 GLN A CA 1
ATOM 640 C C . GLN A 1 85 ? -7.351 -6.242 7.694 1.00 93.88 85 GLN A C 1
ATOM 642 O O . GLN A 1 85 ? -7.043 -5.508 6.758 1.00 93.88 85 GLN A O 1
ATOM 647 N N . SER A 1 86 ? -6.944 -7.513 7.745 1.00 93.94 86 SER A N 1
ATOM 648 C CA . SER A 1 86 ? -6.099 -8.103 6.705 1.00 93.94 86 SER A CA 1
ATOM 649 C C . SER A 1 86 ? -6.803 -8.155 5.353 1.00 93.94 86 SER A C 1
ATOM 651 O O . SER A 1 86 ? -6.160 -7.960 4.328 1.00 93.94 86 SER A O 1
ATOM 653 N N . HIS A 1 87 ? -8.112 -8.412 5.338 1.00 94.38 87 HIS A N 1
ATOM 654 C CA . HIS A 1 87 ? -8.876 -8.480 4.099 1.00 94.38 87 HIS A CA 1
ATOM 655 C C . HIS A 1 87 ? -8.988 -7.101 3.429 1.00 94.38 87 HIS A C 1
ATOM 657 O O . HIS A 1 87 ? -8.791 -7.023 2.222 1.00 94.38 87 HIS A O 1
ATOM 663 N N . ASP A 1 88 ? -9.174 -6.028 4.208 1.00 95.94 88 ASP A N 1
ATOM 664 C CA . ASP A 1 88 ? -9.146 -4.640 3.725 1.00 95.94 88 ASP A CA 1
ATOM 665 C C . ASP A 1 88 ? -7.799 -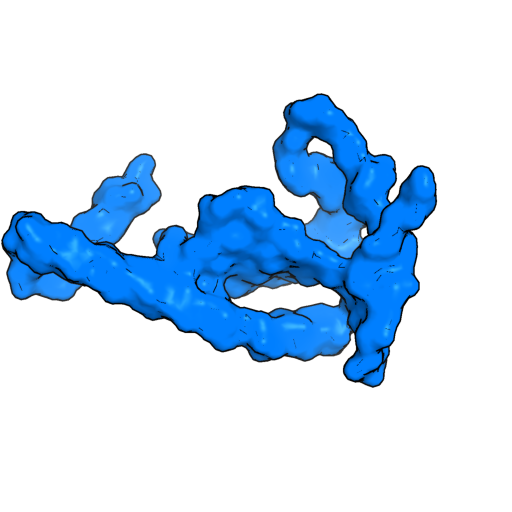4.313 3.069 1.00 95.94 88 ASP A C 1
ATOM 667 O O . ASP A 1 88 ? -7.737 -3.797 1.955 1.00 95.94 88 ASP A O 1
ATOM 671 N N . ALA A 1 89 ? -6.697 -4.667 3.741 1.00 94.31 89 ALA A N 1
ATOM 672 C CA . ALA A 1 89 ? -5.348 -4.436 3.231 1.00 94.31 89 ALA A CA 1
ATOM 673 C C . ALA A 1 89 ? -5.072 -5.220 1.938 1.00 94.31 89 ALA A C 1
ATOM 675 O O . ALA A 1 89 ? -4.462 -4.691 1.010 1.00 94.31 89 ALA A O 1
ATOM 676 N N . LEU A 1 90 ? -5.535 -6.471 1.854 1.00 93.94 90 LEU A N 1
ATOM 677 C CA . LEU A 1 90 ? -5.409 -7.291 0.648 1.00 93.94 90 LEU A CA 1
ATOM 678 C C . LEU A 1 90 ? -6.296 -6.785 -0.493 1.00 93.94 90 LEU A C 1
ATOM 680 O O . LEU A 1 90 ? -5.891 -6.863 -1.651 1.00 93.94 90 LEU A O 1
ATOM 684 N N . GLU A 1 91 ? -7.476 -6.248 -0.189 1.00 95.06 91 GLU A N 1
ATOM 685 C CA . GLU A 1 91 ? -8.332 -5.616 -1.188 1.00 95.06 91 GLU A CA 1
ATOM 686 C C . GLU A 1 91 ? -7.665 -4.366 -1.768 1.00 95.06 91 GLU A C 1
ATOM 688 O O . GLU A 1 91 ? -7.600 -4.217 -2.989 1.00 95.06 91 GLU A O 1
ATOM 693 N N . LEU A 1 92 ? -7.109 -3.502 -0.913 1.00 93.38 92 LEU A N 1
ATOM 694 C CA . LEU A 1 92 ? -6.322 -2.349 -1.350 1.00 93.38 92 LEU A CA 1
ATOM 695 C C . LEU A 1 92 ? -5.129 -2.794 -2.200 1.00 93.38 92 LEU A C 1
ATOM 697 O O . LEU A 1 92 ? -4.925 -2.270 -3.294 1.00 93.38 92 LEU A O 1
ATOM 701 N N . LEU A 1 93 ? -4.386 -3.810 -1.757 1.00 91.38 93 LEU A N 1
ATOM 702 C CA . LEU A 1 93 ? -3.269 -4.365 -2.517 1.00 91.38 93 LEU A CA 1
ATOM 703 C C . LEU A 1 93 ? -3.711 -4.838 -3.909 1.00 91.38 93 LEU A C 1
ATOM 705 O O . LEU A 1 93 ? -3.070 -4.503 -4.901 1.00 91.38 93 LEU A O 1
ATOM 709 N N . ALA A 1 94 ? -4.827 -5.564 -4.007 1.00 91.19 94 ALA A N 1
ATOM 710 C CA . ALA A 1 94 ? -5.380 -6.016 -5.281 1.00 91.19 94 ALA A CA 1
ATOM 711 C C . ALA A 1 94 ? -5.855 -4.849 -6.164 1.00 91.19 94 ALA A C 1
ATOM 713 O O . ALA A 1 94 ? -5.691 -4.897 -7.383 1.00 91.19 94 ALA A O 1
ATOM 714 N N . ARG A 1 95 ? -6.407 -3.789 -5.560 1.00 91.12 95 ARG A N 1
ATOM 715 C CA . ARG A 1 95 ? -6.850 -2.573 -6.256 1.00 91.12 95 ARG A CA 1
ATOM 716 C C . ARG A 1 95 ? -5.677 -1.802 -6.866 1.00 91.12 95 ARG A C 1
ATOM 718 O O . ARG A 1 95 ? -5.812 -1.293 -7.976 1.00 91.12 95 ARG A O 1
ATOM 725 N N . TYR A 1 96 ? -4.538 -1.744 -6.176 1.00 87.56 96 TYR A N 1
ATOM 726 C CA . TYR A 1 96 ? -3.353 -1.004 -6.624 1.00 87.56 96 TYR A CA 1
ATOM 727 C C . TYR A 1 96 ? -2.338 -1.852 -7.410 1.00 87.56 96 TYR A C 1
ATOM 729 O O . TYR A 1 96 ? -1.547 -1.292 -8.168 1.00 87.56 96 TYR A O 1
ATOM 737 N N . ALA A 1 97 ? -2.376 -3.186 -7.318 1.00 85.94 97 ALA A N 1
ATOM 738 C CA . ALA A 1 97 ? -1.460 -4.080 -8.037 1.00 85.94 97 ALA A CA 1
ATOM 739 C C . ALA A 1 97 ? -1.350 -3.805 -9.555 1.00 85.94 97 ALA A C 1
ATOM 741 O O . ALA A 1 97 ? -0.225 -3.829 -10.065 1.00 85.94 97 ALA A O 1
ATOM 742 N N . PRO A 1 98 ? -2.436 -3.483 -10.293 1.00 87.00 98 PRO A N 1
ATOM 743 C CA . PRO A 1 98 ? -2.332 -3.130 -11.708 1.00 87.00 98 PRO A CA 1
ATOM 744 C C . PRO A 1 98 ? -1.463 -1.894 -11.977 1.00 87.00 98 PRO A C 1
ATOM 746 O O . PRO A 1 98 ? -0.820 -1.826 -13.021 1.00 87.00 98 PRO A O 1
ATOM 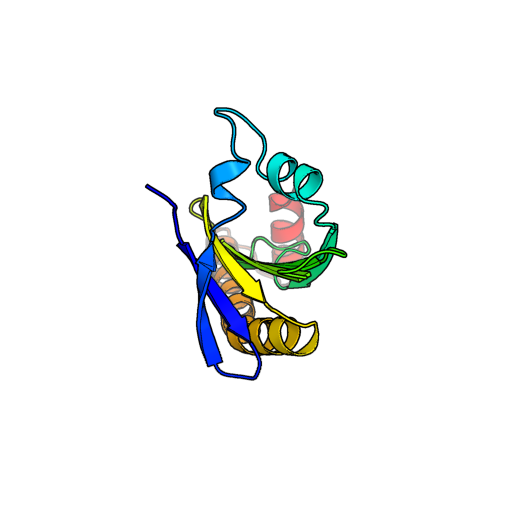749 N N . ILE A 1 99 ? -1.406 -0.934 -11.046 1.00 81.31 99 ILE A N 1
ATOM 750 C CA . ILE A 1 99 ? -0.568 0.267 -11.177 1.00 81.31 99 ILE A CA 1
ATOM 751 C C . ILE A 1 99 ? 0.910 -0.118 -11.090 1.00 81.31 99 ILE A C 1
ATOM 753 O O . ILE A 1 99 ? 1.685 0.254 -11.968 1.00 81.31 99 ILE A O 1
ATOM 757 N N . ALA A 1 100 ? 1.287 -0.927 -10.095 1.00 78.62 100 ALA A N 1
ATOM 758 C CA . ALA A 1 100 ? 2.655 -1.431 -9.967 1.00 78.62 100 ALA A CA 1
ATOM 759 C C . ALA A 1 100 ? 3.071 -2.278 -11.186 1.00 78.62 100 ALA A C 1
ATOM 761 O O . ALA A 1 100 ? 4.186 -2.155 -11.688 1.00 78.62 100 ALA A O 1
ATOM 762 N N . GLN A 1 101 ? 2.157 -3.094 -11.724 1.00 78.50 101 GLN A N 1
ATOM 763 C CA . GLN A 1 101 ? 2.402 -3.862 -12.950 1.00 78.50 101 GLN A CA 1
ATOM 764 C C . GLN A 1 101 ? 2.592 -2.965 -14.180 1.00 78.50 101 GLN A C 1
ATOM 766 O O . GLN A 1 101 ? 3.508 -3.194 -14.969 1.00 78.50 101 GLN A O 1
ATOM 771 N N . ALA A 1 102 ? 1.751 -1.942 -14.356 1.00 80.31 102 ALA A N 1
ATOM 772 C CA . ALA A 1 102 ? 1.875 -1.001 -15.467 1.00 80.31 102 ALA A CA 1
ATOM 773 C C . ALA A 1 102 ? 3.197 -0.221 -15.401 1.00 80.31 102 ALA A C 1
ATOM 775 O O . ALA A 1 102 ? 3.868 -0.054 -16.422 1.00 80.31 102 ALA A O 1
ATOM 776 N N . ALA A 1 103 ? 3.598 0.197 -14.199 1.00 77.50 103 ALA A N 1
ATOM 777 C CA . ALA A 1 103 ? 4.863 0.878 -13.966 1.00 77.50 103 ALA A CA 1
ATOM 778 C C . ALA A 1 103 ? 6.058 -0.035 -14.305 1.00 77.50 103 ALA A C 1
ATOM 780 O O . ALA A 1 103 ? 6.930 0.355 -15.082 1.00 77.50 103 ALA A O 1
ATOM 781 N N . ALA A 1 104 ? 6.019 -1.304 -13.881 1.00 75.69 104 ALA A N 1
ATOM 782 C CA . ALA A 1 104 ? 7.025 -2.306 -14.237 1.00 75.69 104 ALA A CA 1
ATOM 783 C C . ALA A 1 104 ? 7.189 -2.483 -15.754 1.00 75.69 104 ALA A C 1
ATOM 785 O O . ALA A 1 104 ? 8.310 -2.498 -16.264 1.00 75.69 104 ALA A O 1
ATOM 786 N N . ILE A 1 105 ? 6.077 -2.584 -16.489 1.00 75.81 105 ILE A N 1
ATOM 787 C CA . ILE A 1 105 ? 6.093 -2.699 -17.954 1.00 75.81 105 ILE A CA 1
ATOM 788 C C . ILE A 1 105 ? 6.723 -1.450 -18.581 1.00 75.81 105 ILE A C 1
ATOM 790 O O . ILE A 1 105 ? 7.574 -1.571 -19.461 1.00 75.81 105 ILE A O 1
ATOM 794 N N . SER A 1 106 ? 6.344 -0.259 -18.113 1.00 75.75 106 SER A N 1
ATOM 795 C CA . SER A 1 106 ? 6.897 1.012 -18.594 1.00 75.75 106 SER A CA 1
ATOM 796 C C . SER A 1 106 ? 8.414 1.104 -18.380 1.00 75.75 106 SER A C 1
ATOM 798 O O . SER A 1 106 ? 9.148 1.483 -19.300 1.00 75.75 106 SER A O 1
ATOM 800 N N . SER A 1 107 ? 8.906 0.688 -17.208 1.00 73.69 107 SER A N 1
ATOM 801 C CA . SER A 1 107 ? 10.343 0.626 -16.915 1.00 73.69 107 SER A CA 1
ATOM 802 C C . SER A 1 107 ? 11.072 -0.331 -17.855 1.00 73.69 107 SER A C 1
ATOM 804 O O . SER A 1 107 ? 12.094 0.035 -18.434 1.00 73.69 107 SER A O 1
ATOM 806 N N . VAL A 1 108 ? 10.529 -1.531 -18.085 1.00 73.12 108 VAL A N 1
ATOM 807 C CA . VAL A 1 108 ? 11.129 -2.515 -19.003 1.00 73.12 108 VAL A CA 1
ATOM 808 C C . VAL A 1 108 ? 11.172 -1.990 -20.439 1.00 73.12 108 VAL A C 1
ATOM 810 O O . VAL A 1 108 ? 12.192 -2.143 -21.105 1.00 73.12 108 VAL A O 1
ATOM 813 N N . VAL A 1 109 ? 10.111 -1.334 -20.918 1.00 77.19 109 VAL A N 1
ATOM 814 C CA . VAL A 1 109 ? 10.088 -0.720 -22.258 1.00 77.19 109 VAL A CA 1
ATOM 815 C C . VAL A 1 109 ? 11.134 0.386 -22.374 1.00 77.19 109 VAL A C 1
ATOM 817 O O . VAL A 1 109 ? 11.849 0.452 -23.372 1.00 77.19 109 VAL A O 1
ATOM 820 N N . THR A 1 110 ? 11.265 1.226 -21.348 1.00 74.31 110 THR A N 1
ATOM 821 C CA . THR A 1 110 ? 12.268 2.298 -21.321 1.00 74.31 110 THR A CA 1
ATOM 822 C C . THR A 1 110 ? 13.686 1.730 -21.366 1.00 74.31 110 THR A C 1
ATOM 824 O O . THR A 1 110 ? 14.510 2.189 -22.158 1.00 74.31 110 THR A O 1
ATOM 827 N N . LEU A 1 111 ? 13.961 0.688 -20.579 1.00 70.88 111 LEU A N 1
ATOM 828 C CA . LEU A 1 111 ? 15.246 -0.013 -20.586 1.00 70.88 111 LEU A CA 1
ATOM 829 C C . LEU A 1 111 ? 15.521 -0.680 -21.940 1.00 70.88 111 LEU A C 1
ATOM 831 O O . LEU A 1 111 ? 16.627 -0.561 -22.465 1.00 70.88 111 LEU A O 1
ATOM 835 N N . ALA A 1 112 ? 14.517 -1.321 -22.543 1.00 70.12 112 ALA A N 1
ATOM 836 C CA . ALA A 1 112 ? 14.626 -1.927 -23.869 1.00 70.12 112 ALA A CA 1
ATOM 837 C C . ALA A 1 112 ? 14.942 -0.888 -24.953 1.00 70.12 112 ALA A C 1
ATOM 839 O O . ALA A 1 112 ? 15.834 -1.108 -25.768 1.00 70.12 112 ALA A O 1
ATOM 840 N N . TYR A 1 113 ? 14.279 0.269 -24.921 1.00 71.38 113 TYR A N 1
ATOM 841 C CA . TYR A 1 113 ? 14.555 1.375 -25.838 1.00 71.38 113 TYR A CA 1
ATOM 842 C C . TYR A 1 113 ? 15.979 1.927 -25.671 1.00 71.38 113 TYR A C 1
ATOM 844 O O . TYR A 1 113 ? 16.675 2.180 -26.652 1.00 71.38 113 TYR A O 1
ATOM 852 N N . GLN A 1 114 ? 16.450 2.087 -24.431 1.00 70.25 114 GLN A N 1
ATOM 853 C CA . GLN A 1 114 ? 17.823 2.527 -24.162 1.00 70.25 114 GLN A CA 1
ATOM 854 C C . GLN A 1 114 ? 18.870 1.508 -24.625 1.00 70.25 114 GLN A C 1
ATOM 856 O O . GLN A 1 114 ? 19.945 1.902 -25.076 1.00 70.25 114 GLN A O 1
ATOM 861 N N . ALA A 1 115 ? 18.579 0.214 -24.508 1.00 67.38 115 ALA A N 1
ATOM 862 C CA . ALA A 1 115 ? 19.461 -0.849 -24.968 1.00 67.38 115 ALA A CA 1
ATOM 863 C C . ALA A 1 115 ? 19.525 -0.910 -26.503 1.00 67.38 115 ALA A C 1
ATOM 865 O O . ALA A 1 115 ? 20.621 -0.993 -27.055 1.00 67.38 115 ALA A O 1
ATOM 866 N N . ASP A 1 116 ? 18.386 -0.776 -27.188 1.00 67.12 116 ASP A N 1
ATOM 867 C CA . ASP A 1 116 ? 18.320 -0.671 -28.652 1.00 67.12 116 ASP A CA 1
ATOM 868 C C . ASP A 1 116 ? 19.124 0.540 -29.154 1.00 67.12 116 ASP A C 1
ATOM 870 O O . ASP A 1 116 ? 20.002 0.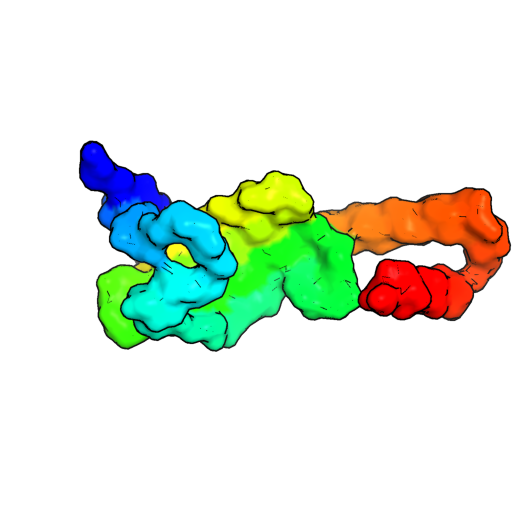409 -30.006 1.00 67.12 116 ASP A O 1
ATOM 874 N N . ALA A 1 117 ? 18.962 1.701 -28.507 1.00 67.06 117 ALA A N 1
ATOM 875 C CA . ALA A 1 117 ? 19.761 2.895 -28.791 1.00 67.06 117 ALA A CA 1
ATOM 876 C C . ALA A 1 117 ? 21.276 2.708 -28.547 1.00 67.06 117 ALA A C 1
ATOM 878 O O . ALA A 1 117 ? 22.085 3.454 -29.099 1.00 67.06 117 ALA A O 1
ATOM 879 N N . ARG A 1 118 ? 21.676 1.724 -27.729 1.00 67.94 118 ARG A N 1
ATOM 880 C CA . ARG A 1 118 ? 23.076 1.336 -27.471 1.00 67.94 118 ARG A CA 1
ATOM 881 C C . ARG A 1 118 ? 23.563 0.184 -28.364 1.00 67.94 118 ARG A C 1
ATOM 883 O O . ARG A 1 118 ? 24.704 -0.242 -28.200 1.00 67.94 118 ARG A O 1
ATOM 890 N N . GLY A 1 119 ? 22.744 -0.299 -29.302 1.00 66.38 119 GLY A N 1
ATOM 891 C CA . GLY A 1 119 ? 23.093 -1.387 -30.220 1.00 66.38 119 GLY A CA 1
ATOM 892 C C . GLY A 1 119 ? 23.049 -2.780 -29.585 1.00 66.38 119 GLY A C 1
ATOM 893 O O . GLY A 1 119 ? 23.825 -3.653 -29.964 1.00 66.38 119 GLY A O 1
ATOM 894 N N . VAL A 1 120 ? 22.190 -2.9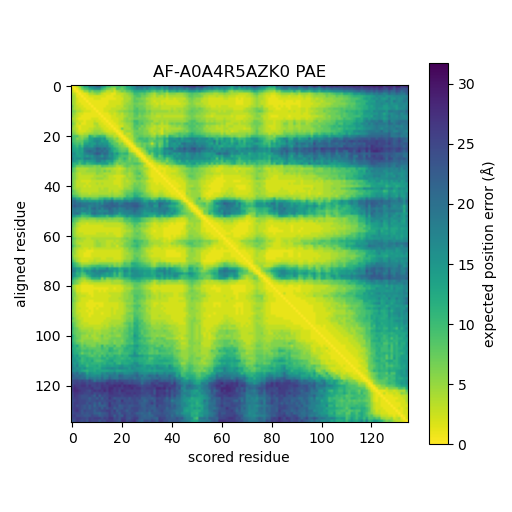92 -28.585 1.00 62.19 120 VAL A N 1
ATOM 895 C CA . VAL A 1 120 ? 21.996 -4.299 -27.944 1.00 62.19 120 VAL A CA 1
ATOM 896 C C . VAL A 1 120 ? 21.006 -5.133 -28.765 1.00 62.19 120 VAL A C 1
ATOM 898 O O . VAL A 1 120 ? 19.802 -4.914 -28.708 1.00 62.19 120 VAL A O 1
ATOM 901 N N . GLU A 1 121 ? 21.507 -6.106 -29.527 1.00 63.53 121 GLU A N 1
ATOM 902 C CA . GLU A 1 121 ? 20.726 -6.827 -30.553 1.00 63.53 121 GLU A CA 1
ATOM 903 C C . GLU A 1 121 ? 19.968 -8.075 -30.038 1.00 63.53 121 GLU A C 1
ATOM 905 O O . GLU A 1 121 ? 19.266 -8.742 -30.800 1.00 63.53 121 GLU A O 1
ATOM 910 N N . ASN A 1 122 ? 20.095 -8.430 -28.752 1.00 66.00 122 ASN A N 1
ATOM 911 C CA . ASN A 1 122 ? 19.582 -9.685 -28.187 1.00 66.00 122 ASN A CA 1
ATOM 912 C C . ASN A 1 122 ? 18.940 -9.480 -26.800 1.00 66.00 122 ASN A C 1
ATOM 914 O O . ASN A 1 122 ? 19.508 -8.818 -25.936 1.00 66.00 122 ASN A O 1
ATOM 918 N N . ILE A 1 123 ? 17.795 -10.131 -26.545 1.00 63.44 123 ILE A N 1
ATOM 919 C CA . ILE A 1 123 ? 17.118 -10.193 -25.233 1.00 63.44 123 ILE A CA 1
ATOM 920 C C . ILE A 1 123 ? 18.043 -10.637 -24.088 1.00 63.44 123 ILE A C 1
ATOM 922 O O . ILE A 1 123 ? 17.937 -10.116 -22.984 1.00 63.44 123 ILE A O 1
ATOM 926 N N . GLY A 1 124 ? 18.963 -11.569 -24.326 1.00 65.69 124 GLY A N 1
ATOM 927 C CA . GLY A 1 124 ? 19.969 -11.990 -23.350 1.00 65.69 124 GLY A CA 1
ATOM 928 C C . GLY A 1 124 ? 20.956 -10.876 -22.999 1.00 65.69 124 GLY A C 1
ATOM 929 O O . GLY A 1 124 ? 21.336 -10.741 -21.838 1.00 65.69 124 GLY A O 1
ATOM 930 N N . ASP A 1 125 ? 21.316 -10.035 -23.969 1.00 65.44 125 ASP A N 1
ATOM 931 C CA . ASP A 1 125 ? 22.170 -8.870 -23.739 1.00 65.44 125 ASP A CA 1
ATOM 932 C C . ASP A 1 125 ? 21.398 -7.724 -23.083 1.00 65.44 125 ASP A C 1
ATOM 934 O O . ASP A 1 125 ? 21.953 -7.040 -22.231 1.00 65.44 125 ASP A O 1
ATOM 938 N N . LEU A 1 126 ? 20.106 -7.572 -23.391 1.00 63.06 126 LEU A N 1
ATOM 939 C CA . LEU A 1 126 ? 19.205 -6.660 -22.688 1.00 63.06 126 LEU A CA 1
ATOM 940 C C . LEU A 1 126 ? 19.069 -7.056 -21.214 1.00 63.06 126 LEU A C 1
ATOM 942 O O . LEU A 1 126 ? 19.285 -6.230 -20.338 1.00 63.06 126 LEU A O 1
ATOM 946 N N . LEU A 1 127 ? 18.763 -8.324 -20.925 1.00 66.88 127 LEU A N 1
ATOM 947 C CA . LEU A 1 127 ? 18.646 -8.825 -19.554 1.00 66.88 127 LEU A CA 1
ATOM 948 C C . LEU A 1 127 ? 19.970 -8.706 -18.792 1.00 66.88 127 LEU A C 1
ATOM 950 O O . LEU A 1 127 ? 19.963 -8.381 -17.609 1.00 66.88 127 LEU A O 1
ATOM 954 N N . ARG A 1 128 ? 21.110 -8.913 -19.463 1.00 66.31 128 ARG A N 1
ATOM 955 C CA . ARG A 1 128 ? 22.439 -8.687 -18.884 1.00 66.31 128 ARG A CA 1
ATOM 956 C C . ARG A 1 128 ? 22.716 -7.206 -18.623 1.00 66.31 128 ARG A C 1
ATOM 958 O O . ARG A 1 128 ? 23.168 -6.887 -17.534 1.00 66.31 128 ARG A O 1
ATOM 965 N N . ALA A 1 129 ? 22.414 -6.316 -19.566 1.00 62.09 129 ALA A N 1
ATOM 966 C CA . ALA A 1 129 ? 22.581 -4.872 -19.403 1.00 62.09 129 ALA A CA 1
ATOM 967 C C . ALA A 1 129 ? 21.686 -4.317 -18.287 1.00 62.09 129 ALA A C 1
ATOM 969 O O . ALA A 1 129 ? 22.121 -3.458 -17.527 1.00 62.09 129 ALA A O 1
ATOM 970 N N . ILE A 1 130 ? 20.467 -4.848 -18.148 1.00 61.94 130 ILE A N 1
ATOM 971 C CA . ILE A 1 130 ? 19.587 -4.580 -17.008 1.00 61.94 130 ILE A CA 1
ATOM 972 C C . ILE A 1 130 ? 20.281 -5.050 -15.722 1.00 61.94 130 ILE A C 1
ATOM 974 O O . ILE A 1 130 ? 20.452 -4.257 -14.811 1.00 61.94 130 ILE A O 1
ATOM 978 N N . ASN A 1 131 ? 20.796 -6.281 -15.672 1.00 61.41 131 ASN A N 1
ATOM 979 C CA . ASN A 1 131 ? 21.501 -6.812 -14.494 1.00 61.41 131 ASN A CA 1
ATOM 980 C C . ASN A 1 131 ? 22.787 -6.056 -14.119 1.00 61.41 131 ASN A C 1
ATOM 982 O O . ASN A 1 131 ? 23.130 -5.964 -12.944 1.00 61.41 131 ASN A O 1
ATOM 986 N N . GLU A 1 132 ? 23.491 -5.492 -15.097 1.00 64.19 132 GLU A N 1
ATOM 987 C CA . GLU A 1 132 ? 24.689 -4.674 -14.882 1.00 64.19 132 GLU A CA 1
ATOM 988 C C . GLU A 1 132 ? 24.356 -3.238 -14.457 1.00 64.19 132 GLU A C 1
ATOM 990 O O . GLU A 1 132 ? 25.061 -2.689 -13.618 1.00 64.19 132 GLU A O 1
ATOM 995 N N . ALA A 1 133 ? 23.274 -2.646 -14.973 1.00 55.97 133 ALA A N 1
ATOM 996 C CA . ALA A 1 133 ? 22.777 -1.338 -14.535 1.00 55.97 133 ALA A CA 1
ATOM 997 C C . ALA A 1 133 ? 22.134 -1.366 -13.132 1.00 55.97 133 ALA A C 1
ATOM 999 O O . ALA A 1 133 ? 21.882 -0.312 -12.557 1.00 55.97 133 ALA A O 1
ATOM 1000 N N . MET A 1 134 ? 21.859 -2.563 -12.602 1.00 54.28 134 MET A N 1
ATOM 1001 C CA . MET A 1 134 ? 21.259 -2.809 -11.285 1.00 54.28 134 MET A CA 1
ATOM 1002 C C . MET A 1 134 ? 22.287 -2.984 -10.143 1.00 54.28 134 MET A C 1
ATOM 1004 O O . MET A 1 134 ? 21.873 -3.200 -9.005 1.00 54.28 134 MET A O 1
ATOM 1008 N N . ARG A 1 135 ? 23.602 -2.913 -10.415 1.00 46.81 135 ARG A N 1
ATOM 1009 C CA . ARG A 1 135 ? 24.689 -2.927 -9.407 1.00 46.81 135 ARG A CA 1
ATOM 1010 C C . ARG A 1 135 ? 25.240 -1.534 -9.138 1.00 46.81 135 ARG A C 1
ATOM 1012 O O . ARG A 1 135 ? 25.645 -1.314 -7.976 1.00 46.81 135 ARG A O 1
#

Secondary structure (DSSP, 8-state):
---EEEEEETTEEEEEE-TTTTT--TT--THHHHHHTT-EEEEEES-SSS--SEEEEEEE-SSSS-EEEEEEETTS-EEEEEESSHHHHHHHHHHHHHHHHHHHHHHHHHHHHHHHHTT--SHHHHHHHHHHHT-

Organism: NCBI:txid2530368

Sequence (135 aa):
MATTAPYYADGEWSSGPDLLMDSWEDGEEDAAPLGRLGYKLFTTIGYVDVPTGVGIAVYSRSEAPRFLVEVQGEQGGSEHIYAAQSHDALELLARYAPIAQAAAISSVVTLAYQADARGVENIGDLLRAINEAMR

Radius of gyration: 17.94 Å; Cα contacts (8 Å, |Δi|>4): 202; chains: 1; bounding box: 40×32×48 Å

Foldseek 3Di:
DFDWAWEWEPRDIDIDGDQQVVQDDPPDDPVRSCVVVQWDWDDKDLPPLAPLQWIWTWIAHDDPLGIKIWIDGPVGDIGIHGYNDPVRNVVVCVVCNVVSVVSNVVRLVVLVVVCVVVVNPDPVSSVVVSVVVSD

Solvent-accessible surface area (backbone atoms only — not comparable to full-atom values): 7581 Å² total; per-residue (Å²): 128,91,56,68,30,49,28,35,47,95,93,41,84,49,76,37,78,35,67,62,74,79,46,65,62,96,91,64,64,86,66,55,40,42,51,77,73,52,41,40,86,69,50,74,44,40,73,72,96,47,84,14,52,24,30,40,38,32,29,36,38,94,54,86,70,23,24,39,39,37,40,37,41,75,83,79,53,68,51,64,36,34,10,58,44,71,68,40,42,51,50,51,48,63,71,48,44,62,56,28,51,51,32,33,51,52,39,51,51,51,52,49,52,56,33,50,77,68,69,48,90,42,71,71,53,44,55,46,52,51,58,60,74,72,111

Nearest PDB structures (foldseek):
  6ial-assembly2_A  TM=3.268E-01  e=6.403E-01  Escherichia coli
  7tom-assembly1_A  TM=5.237E-01  e=3.721E+00  Methanocaldococcus jannaschii
  8v48-assembly1_B  TM=3.989E-01  e=5.610E+00  Escherichia coli B185
  8p51-assembly1_A  TM=3.183E-01  e=4.989E+00  Photorhabdus luminescens

Mean predicted aligned error: 9.55 Å

pLDDT: mean 78.29, std 14.17, range [46.81, 96.56]